Protein AF-A0A960HN56-F1 (afdb_monomer)

pLDDT: mean 88.76, std 14.25, range [32.72, 98.44]

Nearest PDB structures (foldseek):
  6nds-assembly1_A-2  TM=9.152E-01  e=1.283E-07  Acinetobacter baumannii
  3mp5-assembly1_B  TM=9.156E-01  e=7.882E-07  Homo sapiens
  1ydo-assembly1_A  TM=9.444E-01  e=1.324E-06  Bacillus subtilis subsp. subtilis str. 1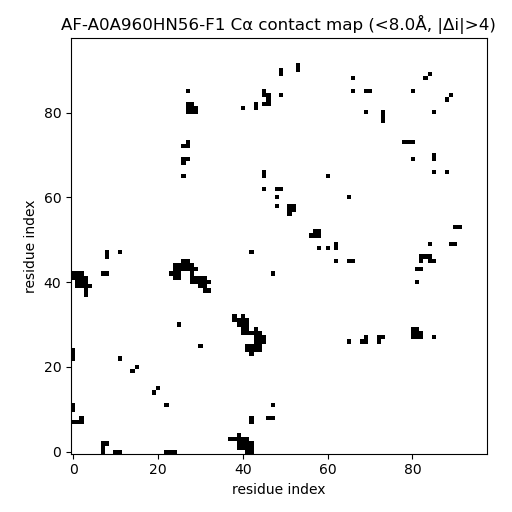68
  2cw6-assembly1_A  TM=9.452E-01  e=5.512E-06  Homo sapiens
  2ftp-assembly1_A  TM=9.380E-01  e=3.385E-05  Pseudomonas aeruginosa PAO1

Solvent-accessible surface area (backbone atoms only — not comparable to full-atom values): 5782 Å² total; per-residue (Å²): 80,59,29,50,80,78,47,25,65,62,50,49,51,55,36,42,79,72,71,50,87,81,83,66,60,24,64,28,15,46,68,48,50,97,87,42,89,74,45,38,18,27,24,23,39,52,53,54,50,43,52,31,53,78,68,73,46,87,78,90,70,60,65,67,65,48,40,54,50,28,52,53,48,24,62,75,72,70,46,89,55,78,25,62,34,63,77,68,49,62,97,67,83,79,85,82,85,130

Sequence (98 aa):
LHDTRGTALVNAFAGLQRGVARFDTAVGGLGGSPFAHGAGGNLATEGLVAMLDDLGVDTGIDVERLLDAAALIGELVGRDLPSAVAHHGPRLRSAAGG

Foldseek 3Di:
DFCLPPCQLVVVVVCVVVVDDDDDFDALQDADDPPDPSRGGGHHPLSNCLVCVVVVHDPVDDNVVSLVVSVVVCVVVVHHRNDPCSVPNHPDDPPPDD

Secondary structure (DSSP, 8-state):
-B-TTS-HHHHHHHHHTTT------BGGG----TTSTT---BPBHHHHHHHHHHTT---S--HHHHHHHHHHHHHHHTS--S-HHHHH--S-------

Radius of gyration: 13.69 Å; Cα contacts (8 Å, |Δi|>4): 121; chains: 1; bounding box: 50×20×36 Å

Mean predicted aligned error: 4.92 Å

Structure (mmCIF, N/CA/C/O backbone):
data_AF-A0A960HN56-F1
#
_entry.id   AF-A0A960HN56-F1
#
loop_
_atom_site.group_PDB
_atom_site.id
_atom_site.type_symbol
_atom_site.label_atom_id
_atom_site.label_alt_id
_atom_site.label_comp_id
_atom_site.label_asym_id
_atom_site.label_entity_id
_atom_site.label_seq_id
_atom_site.pdbx_PDB_ins_code
_atom_site.Cartn_x
_atom_site.Cartn_y
_atom_site.Cartn_z
_atom_site.occupancy
_atom_site.B_iso_or_equiv
_atom_site.auth_seq_id
_atom_site.auth_comp_id
_atom_site.auth_asym_id
_atom_site.auth_atom_id
_atom_site.pdbx_PDB_model_num
ATOM 1 N N . LEU A 1 1 ? 7.532 -0.084 6.051 1.00 93.62 1 LEU A N 1
ATOM 2 C CA . LEU A 1 1 ? 8.019 -1.431 6.478 1.00 93.62 1 LEU A CA 1
ATOM 3 C C . LEU A 1 1 ? 8.610 -2.145 5.263 1.00 93.62 1 LEU A C 1
ATOM 5 O O . LEU A 1 1 ? 8.134 -1.882 4.168 1.00 93.62 1 LEU A O 1
ATOM 9 N N . HIS A 1 2 ? 9.613 -3.014 5.423 1.00 93.38 2 HIS A N 1
ATOM 10 C CA . HIS A 1 2 ? 10.158 -3.830 4.321 1.00 93.38 2 HIS A CA 1
ATOM 11 C C . HIS A 1 2 ? 9.647 -5.264 4.412 1.00 93.38 2 HIS A C 1
ATOM 13 O O . HIS A 1 2 ? 9.545 -5.802 5.515 1.00 93.38 2 HIS A O 1
ATOM 19 N N . ASP A 1 3 ? 9.388 -5.885 3.263 1.00 92.88 3 ASP A N 1
ATOM 20 C CA . ASP A 1 3 ? 8.782 -7.215 3.173 1.00 92.88 3 ASP A CA 1
ATOM 21 C C . ASP A 1 3 ? 9.753 -8.316 2.735 1.00 92.88 3 ASP A C 1
ATOM 23 O O . ASP A 1 3 ? 9.378 -9.347 2.191 1.00 92.88 3 ASP A O 1
ATOM 27 N N . THR A 1 4 ? 11.039 -8.136 3.037 1.00 89.81 4 THR A N 1
ATOM 28 C CA . THR A 1 4 ? 12.107 -9.109 2.754 1.00 89.81 4 THR A CA 1
ATOM 29 C C . THR A 1 4 ? 11.818 -10.526 3.267 1.00 89.81 4 THR A C 1
ATOM 31 O O . THR A 1 4 ? 12.373 -11.486 2.744 1.00 89.81 4 THR A O 1
ATOM 34 N N . ARG A 1 5 ? 10.982 -10.670 4.303 1.00 90.19 5 ARG A N 1
ATOM 35 C CA . ARG A 1 5 ? 10.643 -11.959 4.931 1.00 90.19 5 ARG A CA 1
ATOM 36 C C . ARG A 1 5 ? 9.139 -12.263 4.942 1.00 90.19 5 ARG A C 1
ATOM 38 O O . ARG A 1 5 ? 8.730 -13.152 5.679 1.00 90.19 5 ARG A O 1
ATOM 45 N N . GLY A 1 6 ? 8.324 -11.528 4.182 1.00 91.50 6 GLY A N 1
ATOM 46 C CA . GLY A 1 6 ? 6.874 -11.757 4.124 1.00 91.50 6 GLY A CA 1
ATO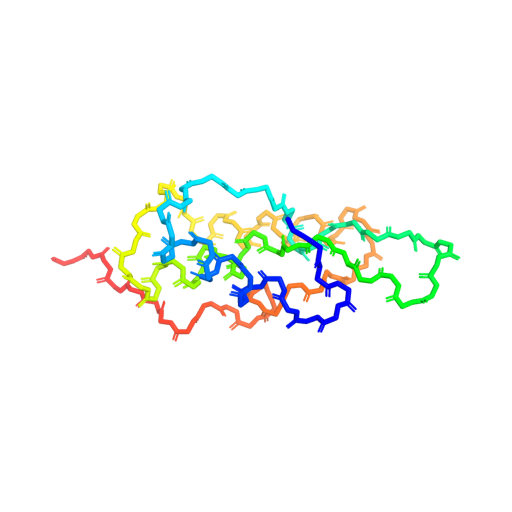M 47 C C . GLY A 1 6 ? 6.125 -11.419 5.421 1.00 91.50 6 GLY A C 1
ATOM 48 O O . GLY A 1 6 ? 5.081 -12.000 5.703 1.00 91.50 6 GLY A O 1
ATOM 49 N N . THR A 1 7 ? 6.674 -10.538 6.264 1.00 95.44 7 THR A N 1
ATOM 50 C CA . THR A 1 7 ? 6.090 -10.172 7.568 1.00 95.44 7 THR A CA 1
ATOM 51 C C . THR A 1 7 ? 5.606 -8.727 7.633 1.00 95.44 7 THR A C 1
ATOM 53 O O . THR A 1 7 ? 5.065 -8.311 8.659 1.00 95.44 7 THR A O 1
ATOM 56 N N . ALA A 1 8 ? 5.767 -7.936 6.569 1.00 96.50 8 ALA A N 1
ATOM 57 C CA . ALA A 1 8 ? 5.471 -6.510 6.618 1.00 96.50 8 ALA A CA 1
ATOM 58 C C . ALA A 1 8 ? 3.984 -6.218 6.860 1.00 96.50 8 ALA A C 1
ATOM 60 O O . ALA A 1 8 ? 3.681 -5.337 7.662 1.00 96.50 8 ALA A O 1
ATOM 61 N N . LEU A 1 9 ? 3.066 -6.973 6.243 1.00 97.00 9 LEU A N 1
ATOM 62 C CA . LEU A 1 9 ? 1.623 -6.816 6.478 1.00 97.00 9 LEU A CA 1
ATOM 63 C C . LEU A 1 9 ? 1.228 -7.160 7.915 1.00 97.00 9 LEU A C 1
ATOM 65 O O . LEU A 1 9 ? 0.501 -6.402 8.548 1.00 97.00 9 LEU A O 1
ATOM 69 N N . VAL A 1 10 ? 1.759 -8.256 8.463 1.00 97.81 10 VAL A N 1
ATOM 70 C CA . VAL A 1 10 ? 1.493 -8.654 9.855 1.00 97.81 10 VAL A CA 1
ATOM 71 C C . VAL A 1 10 ? 2.017 -7.596 10.828 1.00 97.81 10 VAL A C 1
ATOM 73 O O . VAL A 1 10 ? 1.333 -7.244 11.785 1.00 97.81 10 VAL A O 1
ATOM 76 N N . ASN A 1 11 ? 3.193 -7.028 10.558 1.00 98.06 11 ASN A N 1
ATOM 77 C CA . ASN A 1 11 ? 3.745 -5.938 11.360 1.00 98.06 11 ASN A CA 1
ATOM 78 C C . ASN A 1 11 ? 2.915 -4.649 11.239 1.00 98.06 11 ASN A C 1
ATOM 80 O O . ASN A 1 11 ? 2.710 -3.966 12.241 1.00 98.06 11 ASN A O 1
ATOM 84 N N . ALA A 1 12 ? 2.415 -4.321 10.041 1.00 98.31 12 ALA A N 1
ATOM 85 C CA . ALA A 1 12 ? 1.522 -3.181 9.835 1.00 98.31 12 ALA A CA 1
ATOM 86 C C . ALA A 1 12 ? 0.213 -3.362 10.615 1.00 98.31 12 ALA A C 1
ATOM 88 O O . ALA A 1 12 ? -0.191 -2.468 11.354 1.00 98.31 12 ALA A O 1
ATOM 89 N N . PHE A 1 13 ? -0.392 -4.549 10.530 1.00 98.31 13 PHE A N 1
ATOM 90 C CA . PHE A 1 13 ? -1.587 -4.912 11.287 1.00 98.31 13 PHE A CA 1
ATOM 91 C C . PHE A 1 13 ? -1.359 -4.839 12.803 1.00 98.31 13 PHE A C 1
ATOM 93 O O . PHE A 1 13 ? -2.156 -4.241 13.523 1.00 98.31 13 PHE A O 1
ATOM 100 N N . ALA A 1 14 ? -0.237 -5.366 13.299 1.00 98.44 14 ALA A N 1
ATOM 101 C CA . ALA A 1 14 ? 0.123 -5.253 14.710 1.00 98.44 14 ALA A CA 1
ATOM 102 C C . ALA A 1 14 ? 0.293 -3.786 15.144 1.00 98.44 14 ALA A C 1
ATOM 104 O O . ALA A 1 14 ? -0.139 -3.413 16.232 1.00 98.44 14 ALA A O 1
ATOM 105 N N . GLY A 1 15 ? 0.881 -2.939 14.293 1.00 98.31 15 GLY A N 1
ATOM 106 C CA . GLY A 1 15 ? 0.966 -1.495 14.520 1.00 98.31 15 GLY A CA 1
ATOM 107 C C . GLY A 1 15 ? -0.410 -0.828 14.573 1.00 98.31 15 GLY A C 1
ATOM 108 O O . GLY A 1 15 ? -0.676 -0.052 15.492 1.00 98.31 15 GLY A O 1
ATOM 109 N N . LEU A 1 16 ? -1.303 -1.177 13.644 1.00 98.06 16 LEU A N 1
ATOM 110 C CA . LEU A 1 16 ? -2.681 -0.682 13.597 1.00 98.06 16 LEU A CA 1
ATOM 111 C C . LEU A 1 16 ? -3.422 -0.985 14.907 1.00 98.06 16 LEU A C 1
ATOM 113 O O . LEU A 1 16 ? -4.021 -0.092 15.501 1.00 98.06 16 LEU A O 1
ATOM 117 N N . GLN A 1 17 ? -3.288 -2.207 15.433 1.00 98.06 17 GLN A N 1
ATOM 118 C CA . GLN A 1 17 ? -3.863 -2.602 16.728 1.00 98.06 17 GLN A CA 1
ATOM 119 C C . GLN A 1 17 ? -3.309 -1.814 17.928 1.00 98.06 17 GLN A C 1
ATOM 121 O O . GLN A 1 17 ? -3.910 -1.811 19.003 1.00 98.06 17 GLN A O 1
ATOM 126 N N . ARG A 1 18 ? -2.160 -1.149 17.771 1.00 98.25 18 ARG A N 1
ATOM 127 C CA . ARG A 1 18 ? -1.544 -0.272 18.779 1.00 98.25 18 ARG A CA 1
ATOM 128 C C . ARG A 1 18 ? -1.825 1.214 18.526 1.00 98.25 18 ARG A C 1
ATOM 130 O O . ARG A 1 18 ? -1.240 2.051 19.205 1.00 98.25 18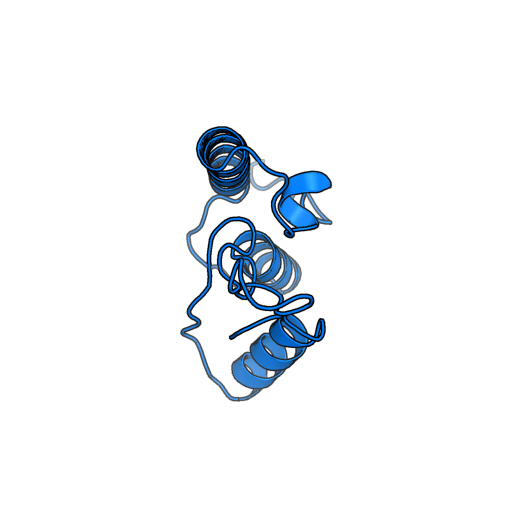 ARG A O 1
ATOM 137 N N . GLY A 1 19 ? -2.703 1.544 17.577 1.00 97.81 19 GLY A N 1
ATOM 138 C CA . GLY A 1 19 ? -3.084 2.919 17.249 1.00 97.81 19 GLY A CA 1
ATOM 139 C C . GLY A 1 19 ? -2.163 3.618 16.244 1.00 97.81 19 GLY A C 1
ATOM 140 O O . GLY A 1 19 ? -2.281 4.827 16.057 1.00 97.81 19 GLY A O 1
ATOM 141 N N . VAL A 1 20 ? -1.249 2.897 15.584 1.00 98.19 20 VAL A N 1
ATOM 142 C CA . VAL A 1 20 ? -0.479 3.464 14.467 1.00 98.19 20 VAL A CA 1
ATOM 143 C C . VAL A 1 20 ? -1.408 3.650 13.269 1.00 98.19 20 VAL A C 1
ATOM 145 O O . VAL A 1 20 ? -2.029 2.697 12.813 1.00 98.19 20 VAL A O 1
ATOM 148 N N . ALA A 1 21 ? -1.464 4.870 12.736 1.00 96.88 21 ALA A N 1
ATOM 149 C CA . ALA A 1 21 ? -2.329 5.229 11.607 1.00 96.88 21 ALA A CA 1
ATOM 150 C C . ALA A 1 21 ? -1.560 5.742 10.374 1.00 96.88 21 ALA A C 1
ATOM 152 O O . ALA A 1 21 ? -2.165 6.169 9.397 1.00 96.88 21 ALA A O 1
ATOM 153 N N . ARG A 1 22 ? -0.220 5.726 10.407 1.00 97.81 22 ARG A N 1
ATOM 154 C CA . ARG A 1 22 ? 0.634 6.175 9.300 1.00 97.81 22 ARG A CA 1
ATOM 155 C C . ARG A 1 22 ? 1.654 5.099 8.957 1.00 97.81 22 ARG A C 1
ATOM 157 O O . ARG A 1 22 ? 2.438 4.697 9.814 1.00 97.81 22 ARG A O 1
ATOM 164 N N . PHE A 1 23 ? 1.661 4.680 7.696 1.00 98.00 23 PHE A N 1
ATOM 165 C CA . PHE A 1 23 ? 2.552 3.646 7.184 1.00 98.00 23 PHE A CA 1
ATOM 166 C C . PHE A 1 23 ? 3.164 4.087 5.860 1.00 98.00 23 PHE A C 1
ATOM 168 O O . PHE A 1 23 ? 2.444 4.446 4.932 1.00 98.00 23 PHE A O 1
ATOM 175 N N . ASP A 1 24 ? 4.486 3.990 5.758 1.00 97.50 24 ASP A N 1
ATOM 176 C CA . ASP A 1 24 ? 5.180 4.172 4.487 1.00 97.50 24 ASP A CA 1
ATOM 177 C C . ASP A 1 24 ? 5.235 2.838 3.725 1.00 97.50 24 ASP A C 1
ATOM 179 O O . ASP A 1 24 ? 5.590 1.784 4.283 1.00 97.50 24 ASP A O 1
ATOM 183 N N . THR A 1 25 ? 4.872 2.908 2.445 1.00 97.31 25 THR A N 1
ATOM 184 C CA . THR A 1 25 ? 4.754 1.792 1.493 1.00 97.31 25 THR A CA 1
ATOM 185 C C . THR A 1 25 ? 5.336 2.191 0.135 1.00 97.31 25 THR A C 1
ATOM 187 O O . THR A 1 25 ? 5.722 3.344 -0.060 1.00 97.31 25 THR A O 1
ATOM 190 N N . ALA A 1 26 ? 5.411 1.247 -0.804 1.00 96.69 26 ALA A N 1
ATOM 191 C CA . ALA A 1 26 ? 5.722 1.547 -2.198 1.00 96.69 26 ALA A CA 1
ATOM 192 C C . ALA A 1 26 ? 4.782 0.791 -3.141 1.00 96.69 26 ALA A C 1
ATOM 194 O O . ALA A 1 26 ? 4.491 -0.387 -2.915 1.00 96.69 26 ALA A O 1
ATOM 195 N N . VAL A 1 27 ? 4.360 1.453 -4.221 1.00 96.81 27 VAL A N 1
ATOM 196 C CA . VAL A 1 27 ? 3.516 0.852 -5.263 1.00 96.81 27 VAL A CA 1
ATOM 197 C C . VAL A 1 27 ? 4.212 -0.382 -5.838 1.00 96.81 27 VAL A C 1
ATOM 199 O O . VAL A 1 27 ? 5.431 -0.392 -6.037 1.00 96.81 27 VAL A O 1
ATOM 202 N N . GLY A 1 28 ? 3.452 -1.459 -6.000 1.00 95.06 28 GLY A N 1
ATOM 203 C CA . GLY A 1 28 ? 3.920 -2.771 -6.424 1.00 95.06 28 GLY A CA 1
ATOM 204 C C . GLY A 1 28 ? 4.903 -3.455 -5.472 1.00 95.06 28 GLY A C 1
ATOM 205 O O . GLY A 1 28 ? 5.431 -4.506 -5.815 1.00 95.06 28 GLY A O 1
ATOM 206 N N . GLY A 1 29 ? 5.186 -2.893 -4.294 1.00 95.12 29 GLY A N 1
ATOM 207 C CA . GLY A 1 29 ? 6.259 -3.363 -3.412 1.00 95.12 29 GLY A CA 1
ATOM 208 C C . GLY A 1 29 ? 7.655 -3.015 -3.936 1.00 95.12 29 GLY A C 1
ATOM 209 O O . GLY A 1 29 ? 8.625 -3.730 -3.670 1.00 95.12 29 GLY A O 1
ATOM 210 N N . LEU A 1 30 ? 7.767 -1.921 -4.701 1.00 92.12 30 LEU A N 1
ATOM 211 C CA . LEU A 1 30 ? 9.041 -1.406 -5.197 1.00 92.12 30 LEU A CA 1
ATOM 212 C C . LEU A 1 30 ? 10.076 -1.205 -4.082 1.00 92.12 30 LEU A C 1
ATOM 214 O O . LEU A 1 30 ? 9.762 -0.945 -2.920 1.00 92.12 30 LEU A O 1
ATOM 218 N N . GLY A 1 31 ? 11.344 -1.275 -4.471 1.00 86.50 31 GLY A N 1
ATOM 219 C CA . GLY A 1 31 ? 12.487 -1.266 -3.565 1.00 86.50 31 GLY A CA 1
ATOM 220 C C . GLY A 1 31 ? 13.210 -2.609 -3.570 1.00 86.50 31 GLY A C 1
ATOM 221 O O . GLY A 1 31 ? 12.960 -3.462 -4.423 1.00 86.50 31 GLY A O 1
ATOM 222 N N . GLY A 1 32 ? 14.123 -2.775 -2.617 1.00 78.50 32 GLY A N 1
ATOM 223 C CA . GLY A 1 32 ? 15.104 -3.858 -2.640 1.00 78.50 32 GLY A CA 1
ATOM 224 C C . GLY A 1 32 ? 16.352 -3.450 -3.420 1.00 78.50 32 GLY A C 1
ATOM 225 O O . GLY A 1 32 ? 16.309 -2.606 -4.316 1.00 78.50 32 GLY A O 1
ATOM 226 N N . SER A 1 33 ? 17.497 -4.002 -3.029 1.00 69.06 33 SER A N 1
ATOM 227 C CA . SER A 1 33 ? 18.758 -3.707 -3.705 1.00 69.06 33 SER A CA 1
ATOM 228 C C . SER A 1 33 ? 18.928 -4.655 -4.892 1.00 69.06 33 SER A C 1
ATOM 230 O O . SER A 1 33 ? 18.907 -5.869 -4.676 1.00 69.06 33 SER A O 1
ATOM 232 N N . PRO A 1 34 ? 19.186 -4.153 -6.115 1.00 63.38 34 PRO A N 1
ATOM 233 C CA . PRO A 1 34 ? 19.533 -5.015 -7.247 1.00 63.38 34 PRO A CA 1
ATOM 234 C C . PRO A 1 34 ? 20.834 -5.799 -7.002 1.00 63.38 34 PRO A C 1
ATOM 236 O O . PRO A 1 34 ?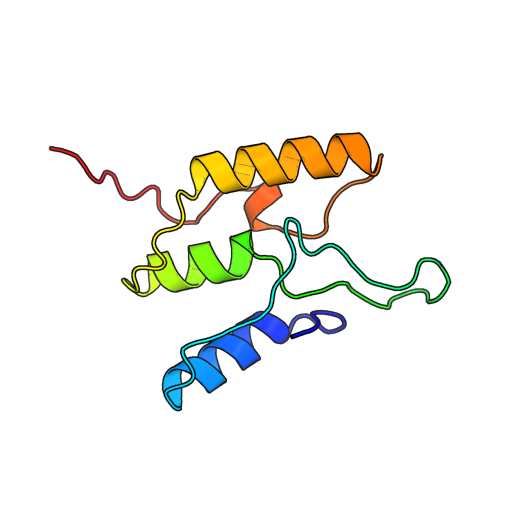 21.093 -6.799 -7.663 1.00 63.38 34 PRO A O 1
ATOM 239 N N . PHE A 1 35 ? 21.637 -5.378 -6.019 1.00 67.50 35 PHE A N 1
ATOM 240 C CA . PHE A 1 35 ? 22.907 -6.001 -5.656 1.00 67.50 35 PHE A CA 1
ATOM 241 C C . PHE A 1 35 ?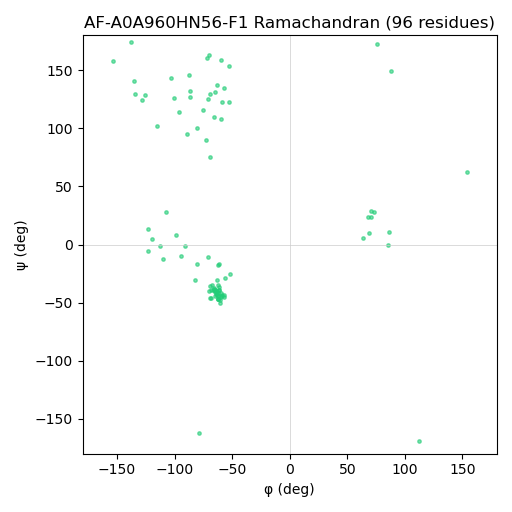 22.791 -7.031 -4.522 1.00 67.50 35 PHE A C 1
ATOM 243 O O . PHE A 1 35 ? 23.759 -7.737 -4.252 1.00 67.50 35 PHE A O 1
ATOM 250 N N . ALA A 1 36 ? 21.641 -7.138 -3.844 1.00 67.06 36 ALA A N 1
ATOM 251 C CA . ALA A 1 36 ? 21.451 -8.070 -2.733 1.00 67.06 36 ALA A CA 1
ATOM 252 C C . ALA A 1 36 ? 20.399 -9.125 -3.090 1.00 67.06 36 ALA A C 1
ATOM 254 O O . ALA A 1 36 ? 19.194 -8.876 -3.032 1.00 67.06 36 ALA A O 1
ATOM 255 N N . HIS A 1 37 ? 20.860 -10.326 -3.446 1.00 61.50 37 HIS A N 1
ATOM 256 C CA . HIS A 1 37 ? 19.976 -11.457 -3.728 1.00 61.50 37 HIS A CA 1
ATOM 257 C C . HIS A 1 37 ? 19.112 -11.778 -2.500 1.00 61.50 37 HIS A C 1
ATOM 259 O O . HIS A 1 37 ? 19.626 -12.017 -1.409 1.00 61.50 37 HIS A O 1
ATOM 265 N N . GLY A 1 38 ? 17.791 -11.755 -2.681 1.00 65.38 38 GLY A N 1
ATOM 266 C CA . GLY A 1 38 ? 16.821 -12.021 -1.617 1.00 65.38 38 GLY A CA 1
ATOM 267 C C . GLY A 1 38 ? 16.449 -10.814 -0.751 1.00 65.38 38 GLY A C 1
ATOM 268 O O . GLY A 1 38 ? 15.610 -10.962 0.133 1.00 65.38 38 GLY A O 1
ATOM 269 N N . ALA A 1 39 ? 17.003 -9.617 -0.991 1.00 68.56 39 ALA A N 1
ATOM 270 C CA . ALA A 1 39 ? 16.510 -8.401 -0.346 1.00 68.56 39 ALA A CA 1
ATOM 271 C C . ALA A 1 39 ? 15.152 -8.004 -0.951 1.00 68.56 39 ALA A C 1
ATOM 273 O O . ALA A 1 39 ? 15.095 -7.271 -1.936 1.00 68.56 39 ALA A O 1
ATOM 274 N N . GLY A 1 40 ? 14.056 -8.508 -0.377 1.00 75.50 40 GLY A N 1
ATOM 275 C CA . GLY A 1 40 ? 12.706 -8.104 -0.779 1.00 75.50 40 GLY A CA 1
ATOM 276 C C . GLY A 1 40 ? 12.467 -6.603 -0.594 1.00 75.50 40 GLY A C 1
ATOM 277 O O . GLY A 1 40 ? 13.184 -5.935 0.158 1.00 75.50 40 GLY A O 1
ATOM 278 N N . GLY A 1 41 ? 11.475 -6.088 -1.316 1.00 89.94 41 GLY A N 1
ATOM 279 C CA . GLY A 1 41 ? 11.174 -4.663 -1.402 1.00 89.94 41 GLY A CA 1
ATOM 280 C C . GLY A 1 41 ? 10.420 -4.104 -0.199 1.00 89.94 41 GLY A C 1
ATOM 281 O O . GLY A 1 41 ? 10.388 -4.686 0.891 1.00 89.94 41 GLY A O 1
ATOM 282 N N . ASN A 1 42 ? 9.822 -2.933 -0.399 1.00 95.31 42 ASN A N 1
ATOM 283 C CA . ASN A 1 42 ? 8.933 -2.342 0.592 1.00 95.31 42 ASN A CA 1
ATOM 284 C C . ASN A 1 42 ? 7.627 -3.134 0.698 1.00 95.31 42 ASN A C 1
ATOM 286 O O . ASN A 1 42 ? 7.253 -3.882 -0.203 1.00 95.31 42 ASN A O 1
ATOM 290 N N . LEU A 1 43 ? 6.901 -2.905 1.791 1.00 96.62 43 LEU A N 1
ATOM 291 C CA . LEU A 1 43 ? 5.491 -3.256 1.869 1.00 96.62 43 LEU A CA 1
ATOM 292 C C . LEU A 1 43 ? 4.748 -2.646 0.673 1.00 96.62 43 LEU A C 1
ATOM 294 O O . LEU A 1 43 ? 4.786 -1.427 0.480 1.00 96.62 43 LEU A O 1
ATOM 298 N N . ALA A 1 44 ? 4.089 -3.500 -0.105 1.00 97.06 44 ALA A N 1
ATOM 299 C CA . ALA A 1 44 ? 3.303 -3.093 -1.256 1.00 97.06 44 ALA A CA 1
ATOM 300 C C . ALA A 1 44 ? 2.100 -2.243 -0.826 1.00 97.06 44 ALA A C 1
ATOM 302 O O . ALA A 1 44 ? 1.359 -2.631 0.084 1.00 97.06 44 ALA A O 1
ATOM 303 N N . THR A 1 45 ? 1.898 -1.096 -1.481 1.00 97.88 45 THR A N 1
ATOM 304 C CA . THR A 1 45 ? 0.755 -0.214 -1.200 1.00 97.88 45 THR A CA 1
ATOM 305 C C . THR A 1 45 ? -0.567 -0.947 -1.426 1.00 97.88 45 THR A C 1
ATOM 307 O O . THR A 1 45 ? -1.450 -0.862 -0.578 1.00 97.88 45 THR A O 1
ATOM 310 N N . GLU A 1 46 ? -0.681 -1.742 -2.495 1.00 97.25 46 GLU A N 1
ATOM 311 C CA . GLU A 1 46 ? -1.903 -2.491 -2.829 1.00 97.25 46 GLU A CA 1
ATOM 312 C C . GLU A 1 46 ? -2.244 -3.507 -1.740 1.00 97.25 46 GLU A C 1
ATOM 314 O O . GLU A 1 46 ? -3.398 -3.641 -1.349 1.00 97.25 46 GLU A O 1
ATOM 319 N N . GLY A 1 47 ? -1.225 -4.196 -1.213 1.00 96.12 47 GLY A N 1
ATOM 320 C CA . GLY A 1 47 ? -1.398 -5.167 -0.137 1.00 96.12 47 GLY A CA 1
ATOM 321 C C . GLY A 1 47 ? -1.920 -4.524 1.145 1.00 96.12 47 GLY A C 1
ATOM 322 O O . GLY A 1 47 ? -2.815 -5.072 1.787 1.00 96.12 47 GLY A O 1
ATOM 323 N N . LEU A 1 48 ? -1.379 -3.358 1.518 1.00 97.50 48 LEU A N 1
ATOM 324 C CA . LEU A 1 48 ? -1.838 -2.643 2.7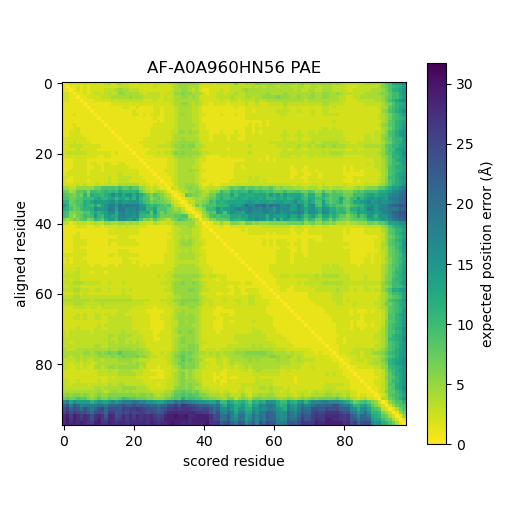07 1.00 97.50 48 LEU A CA 1
ATOM 325 C C . LEU A 1 48 ? -3.256 -2.096 2.514 1.00 97.50 48 LEU A C 1
ATOM 327 O O . LEU A 1 48 ? -4.086 -2.278 3.398 1.00 97.50 48 LEU A O 1
ATOM 331 N N . VAL A 1 49 ? -3.539 -1.465 1.372 1.00 97.00 49 VAL A N 1
ATOM 332 C CA . VAL A 1 49 ? -4.866 -0.907 1.072 1.00 97.00 49 VAL A CA 1
ATOM 333 C C . VAL A 1 49 ? -5.922 -2.007 1.036 1.00 97.00 49 VAL A C 1
ATOM 335 O O . VAL A 1 49 ? -6.932 -1.872 1.712 1.00 97.00 49 VAL A O 1
ATOM 338 N N . ALA A 1 50 ? -5.667 -3.127 0.353 1.00 95.06 50 ALA A N 1
ATOM 339 C CA . ALA A 1 50 ? -6.605 -4.249 0.314 1.00 95.06 50 ALA A CA 1
ATOM 340 C C . ALA A 1 50 ? -6.864 -4.849 1.706 1.00 95.06 50 ALA A C 1
ATOM 342 O O . ALA A 1 50 ? -7.997 -5.182 2.032 1.00 95.06 50 ALA A O 1
ATOM 343 N N . MET A 1 51 ? -5.834 -4.960 2.557 1.00 95.50 51 MET A N 1
ATOM 344 C CA . MET A 1 51 ? -6.025 -5.407 3.941 1.00 95.50 51 MET A CA 1
ATOM 345 C C . MET A 1 51 ? -6.869 -4.413 4.749 1.00 95.50 51 MET A C 1
ATOM 347 O O . MET A 1 51 ? -7.685 -4.835 5.560 1.00 95.50 51 MET A O 1
ATOM 351 N N . LEU A 1 52 ? -6.653 -3.108 4.576 1.00 96.06 52 LEU A N 1
ATOM 352 C CA . LEU A 1 52 ? -7.415 -2.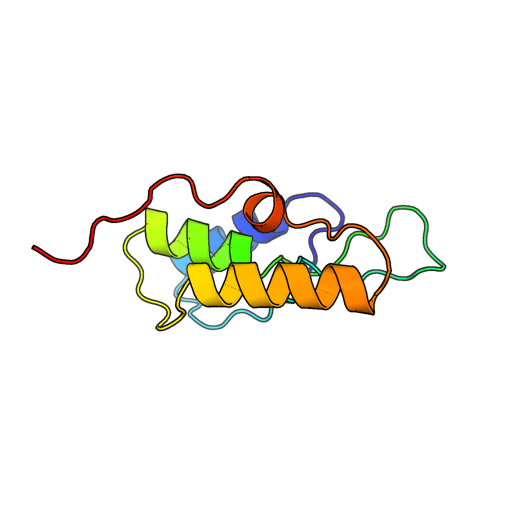082 5.287 1.00 96.06 52 LEU A CA 1
ATOM 353 C C . LEU A 1 52 ? -8.874 -2.039 4.819 1.00 96.06 52 LEU A C 1
ATOM 355 O O . LEU A 1 52 ? -9.757 -1.952 5.667 1.00 96.06 52 LEU A O 1
ATOM 359 N N . ASP A 1 53 ? -9.125 -2.208 3.521 1.00 93.56 53 ASP A N 1
ATOM 360 C CA . ASP A 1 53 ? -10.472 -2.339 2.954 1.00 93.56 53 ASP A CA 1
ATOM 361 C C . ASP A 1 53 ? -11.198 -3.585 3.497 1.00 93.56 53 ASP A C 1
ATOM 363 O O . ASP A 1 53 ? -12.303 -3.473 4.026 1.00 93.56 53 ASP A O 1
ATOM 367 N N . ASP A 1 54 ? -10.527 -4.749 3.523 1.00 92.31 54 ASP A N 1
ATOM 368 C CA . ASP A 1 54 ? -11.036 -5.986 4.151 1.00 92.31 54 ASP A CA 1
ATOM 369 C C . ASP A 1 54 ? -11.398 -5.777 5.645 1.00 92.31 54 ASP A C 1
ATOM 371 O O . ASP A 1 54 ? -12.266 -6.464 6.189 1.00 92.31 54 ASP A O 1
ATOM 375 N N . LEU A 1 55 ? -10.727 -4.842 6.330 1.00 94.06 55 LEU A N 1
ATOM 376 C CA . LEU A 1 55 ? -10.968 -4.484 7.735 1.00 94.06 55 LEU A CA 1
ATOM 377 C C . LEU A 1 55 ? -11.989 -3.343 7.911 1.00 94.06 55 LEU A C 1
ATOM 379 O O . LEU A 1 55 ? -12.281 -2.973 9.051 1.00 94.06 55 LEU A O 1
ATOM 383 N N . GLY A 1 56 ? -12.522 -2.778 6.824 1.00 93.50 56 GLY A N 1
ATOM 384 C CA . GLY A 1 56 ? -13.441 -1.637 6.848 1.00 93.50 56 GLY A CA 1
ATOM 385 C C . GLY A 1 56 ? -12.787 -0.312 7.256 1.00 93.50 56 GLY A C 1
ATOM 386 O O . GLY A 1 56 ? -13.464 0.573 7.779 1.00 93.50 56 GLY A O 1
ATOM 387 N N . VAL A 1 57 ? -11.471 -0.178 7.071 1.00 95.44 57 VAL A N 1
ATOM 388 C CA . VAL A 1 57 ? -10.707 1.038 7.371 1.00 95.44 57 VAL A CA 1
ATOM 389 C C . VAL A 1 57 ? -10.540 1.860 6.097 1.00 95.44 57 VAL A C 1
ATOM 391 O O . VAL A 1 57 ? -9.822 1.463 5.181 1.00 95.44 57 VAL A O 1
ATOM 394 N N . ASP A 1 58 ? -11.158 3.041 6.070 1.00 95.06 58 ASP A N 1
ATOM 395 C CA . ASP A 1 58 ? -11.024 3.970 4.951 1.00 95.06 58 ASP A CA 1
ATOM 396 C C . ASP A 1 58 ? -9.607 4.562 4.878 1.00 95.06 58 ASP A C 1
ATOM 398 O O . ASP A 1 58 ? -9.059 5.073 5.859 1.00 95.06 58 ASP A O 1
ATOM 402 N N . THR A 1 59 ? -9.020 4.494 3.686 1.00 96.31 59 THR A N 1
ATOM 403 C CA . THR A 1 59 ? -7.701 5.055 3.366 1.00 96.31 59 THR A CA 1
ATOM 404 C C . THR A 1 59 ? -7.785 6.268 2.441 1.00 96.31 59 THR A C 1
ATOM 406 O O . THR A 1 59 ? -6.782 6.959 2.255 1.00 96.31 59 THR A O 1
ATOM 409 N N . GLY A 1 60 ? -8.951 6.522 1.835 1.00 96.25 60 GLY A N 1
ATOM 410 C CA . GLY A 1 60 ? -9.135 7.498 0.762 1.00 96.25 60 GLY A CA 1
ATOM 411 C C . GLY A 1 60 ? -8.461 7.122 -0.564 1.00 96.25 60 GLY A C 1
ATOM 412 O O . GLY A 1 60 ? -8.369 7.966 -1.456 1.00 96.25 60 GLY A O 1
ATOM 413 N N . ILE A 1 61 ? -7.954 5.891 -0.703 1.00 96.25 61 ILE A N 1
ATOM 414 C CA . ILE A 1 61 ? -7.269 5.412 -1.907 1.00 96.25 61 ILE A CA 1
ATOM 415 C C . ILE A 1 61 ? -8.229 4.563 -2.742 1.00 96.25 61 ILE A C 1
ATOM 417 O O . ILE A 1 61 ? -8.789 3.583 -2.261 1.00 96.25 61 ILE A O 1
ATOM 421 N N . ASP A 1 62 ? -8.370 4.922 -4.016 1.00 91.75 62 ASP A N 1
ATOM 422 C CA . ASP A 1 62 ? -9.077 4.122 -5.017 1.00 91.75 62 ASP A CA 1
ATOM 423 C C . ASP A 1 62 ? -8.202 2.932 -5.433 1.00 91.75 62 ASP A C 1
ATOM 425 O O . ASP A 1 62 ? -7.112 3.115 -5.989 1.00 91.75 62 ASP A O 1
ATOM 429 N N . VAL A 1 63 ? -8.669 1.715 -5.138 1.00 89.56 63 VAL A N 1
ATOM 430 C CA . VAL A 1 63 ? -7.892 0.497 -5.381 1.00 89.56 63 VAL A CA 1
ATOM 431 C C . VAL A 1 63 ? -7.708 0.221 -6.873 1.00 89.56 63 VAL A C 1
ATOM 433 O O . VAL A 1 63 ? -6.637 -0.224 -7.261 1.00 89.56 63 VAL A O 1
ATOM 436 N N . GLU A 1 64 ? -8.686 0.537 -7.723 1.00 89.00 64 GLU A N 1
ATOM 437 C CA . GLU A 1 64 ? -8.599 0.280 -9.166 1.00 89.00 64 GLU A CA 1
ATOM 438 C C . GLU A 1 64 ? -7.553 1.202 -9.795 1.00 89.00 64 GLU A C 1
ATOM 440 O O . GLU A 1 64 ? -6.640 0.751 -10.486 1.00 89.00 64 GLU A O 1
ATOM 445 N N . ARG A 1 65 ? -7.586 2.492 -9.440 1.00 95.44 65 ARG A N 1
ATOM 446 C CA . ARG A 1 65 ? -6.558 3.448 -9.886 1.00 95.44 65 ARG A CA 1
ATOM 447 C C . ARG A 1 65 ? -5.170 3.104 -9.353 1.00 95.44 65 ARG A C 1
ATOM 449 O O . ARG A 1 65 ? -4.166 3.429 -9.990 1.00 95.44 65 ARG A O 1
ATOM 456 N N . LEU A 1 66 ? -5.095 2.485 -8.176 1.00 96.06 66 LEU A N 1
ATOM 457 C CA . LEU A 1 66 ? -3.837 2.004 -7.620 1.00 96.06 66 LEU A CA 1
ATOM 458 C C . LEU A 1 66 ? -3.298 0.797 -8.408 1.00 96.06 66 LEU A C 1
ATOM 460 O O . LEU A 1 66 ? -2.097 0.746 -8.669 1.00 96.06 66 LEU A O 1
ATOM 464 N N . LEU A 1 67 ? -4.163 -0.133 -8.825 1.00 94.50 67 LEU A N 1
ATOM 465 C CA . LEU A 1 67 ? -3.785 -1.259 -9.685 1.00 94.50 67 LEU A CA 1
ATOM 466 C C . LEU A 1 67 ? -3.288 -0.777 -11.056 1.00 94.50 67 LEU A C 1
ATOM 468 O O . LEU A 1 67 ? -2.242 -1.241 -11.512 1.00 94.50 67 LEU A O 1
ATOM 472 N N . ASP A 1 68 ? -3.953 0.213 -11.661 1.00 95.81 68 ASP A N 1
ATOM 473 C CA . ASP A 1 68 ? -3.498 0.847 -12.909 1.00 95.81 68 ASP A CA 1
ATOM 474 C C . ASP A 1 68 ? -2.100 1.466 -12.753 1.00 95.81 68 ASP A C 1
ATOM 476 O O . ASP A 1 68 ? -1.222 1.305 -13.606 1.00 95.81 68 ASP A O 1
ATOM 480 N N . ALA A 1 69 ? -1.858 2.154 -11.632 1.00 96.62 69 ALA A N 1
ATOM 481 C CA . ALA A 1 69 ? -0.551 2.726 -11.330 1.00 96.62 69 ALA A CA 1
ATOM 482 C C . ALA A 1 69 ? 0.523 1.642 -11.139 1.00 96.62 69 ALA A C 1
ATOM 484 O O . ALA A 1 69 ? 1.655 1.814 -11.597 1.00 96.62 69 ALA A O 1
ATOM 485 N N . ALA A 1 70 ? 0.184 0.522 -10.496 1.00 96.00 70 ALA A N 1
ATOM 486 C CA . ALA A 1 70 ? 1.093 -0.607 -10.334 1.00 96.00 70 ALA A CA 1
ATOM 487 C C . ALA A 1 70 ? 1.457 -1.244 -11.683 1.00 96.00 70 ALA A C 1
ATOM 489 O O . ALA A 1 70 ? 2.635 -1.512 -11.924 1.00 96.00 70 ALA A O 1
ATOM 490 N N . ALA A 1 71 ? 0.485 -1.414 -12.583 1.00 94.88 71 ALA A N 1
ATOM 491 C CA . ALA A 1 71 ? 0.726 -1.916 -13.934 1.00 94.88 71 ALA A CA 1
ATOM 492 C C . ALA A 1 71 ? 1.683 -0.997 -14.714 1.00 94.88 71 ALA A C 1
ATOM 494 O O . ALA A 1 71 ? 2.722 -1.456 -15.193 1.00 94.88 71 ALA A O 1
ATOM 495 N N . LEU A 1 72 ? 1.407 0.314 -14.735 1.00 96.31 72 LEU A N 1
ATOM 496 C CA . LEU A 1 72 ? 2.271 1.309 -15.383 1.00 96.31 72 LEU A CA 1
ATOM 497 C C . LEU A 1 72 ? 3.702 1.279 -14.828 1.00 96.31 72 LEU A C 1
ATOM 499 O O . LEU A 1 72 ? 4.677 1.347 -15.573 1.00 96.31 72 LEU A O 1
ATOM 503 N N . ILE A 1 73 ? 3.852 1.178 -13.508 1.00 94.50 73 ILE A N 1
ATOM 504 C CA . ILE A 1 73 ? 5.174 1.110 -12.883 1.00 94.50 73 ILE A CA 1
ATOM 505 C C . ILE A 1 73 ? 5.918 -0.168 -13.284 1.00 94.50 73 ILE A C 1
ATOM 507 O O . ILE A 1 73 ? 7.127 -0.110 -13.511 1.00 94.50 73 ILE A O 1
ATOM 511 N N . GLY A 1 74 ? 5.224 -1.303 -13.387 1.00 93.25 74 GLY A N 1
ATOM 512 C CA . GLY A 1 74 ? 5.815 -2.564 -13.837 1.00 93.25 74 GLY A CA 1
ATOM 513 C C . GLY A 1 74 ? 6.399 -2.442 -15.243 1.00 93.25 74 GLY A C 1
ATOM 514 O O . GLY A 1 74 ? 7.550 -2.823 -15.470 1.00 93.25 74 GLY A O 1
ATOM 515 N N . GLU A 1 75 ? 5.653 -1.809 -16.152 1.00 95.12 75 GLU A N 1
ATOM 516 C CA . GLU A 1 75 ? 6.116 -1.504 -17.510 1.00 95.12 75 GLU A CA 1
ATOM 517 C C . GLU A 1 75 ? 7.350 -0.592 -17.504 1.00 95.12 75 GLU A C 1
ATOM 519 O O . GLU A 1 75 ? 8.347 -0.890 -18.162 1.00 95.12 75 GLU A O 1
ATOM 524 N N . LEU A 1 76 ? 7.323 0.491 -16.720 1.00 95.00 76 LEU A N 1
ATOM 525 C CA . LEU A 1 76 ? 8.417 1.466 -16.657 1.00 95.00 76 LEU A CA 1
ATOM 526 C C . LEU A 1 76 ? 9.708 0.892 -16.066 1.00 95.00 76 LEU A C 1
ATOM 528 O O . LEU A 1 76 ? 10.802 1.251 -16.503 1.00 95.00 76 LEU A O 1
ATOM 532 N N . VAL A 1 77 ? 9.603 0.022 -15.059 1.00 91.31 77 VAL A N 1
ATOM 533 C CA . VAL A 1 77 ? 10.772 -0.632 -14.447 1.00 91.31 77 VAL A CA 1
ATOM 534 C C . VAL A 1 77 ? 11.240 -1.824 -15.296 1.00 91.31 77 VAL A C 1
ATOM 536 O O . VAL A 1 77 ? 12.377 -2.272 -15.145 1.00 91.31 77 VAL A O 1
ATOM 539 N N . GLY A 1 78 ? 10.400 -2.326 -16.206 1.00 92.06 78 GLY A N 1
ATOM 540 C CA . GLY A 1 78 ? 10.725 -3.433 -17.104 1.00 92.06 78 GLY A CA 1
ATOM 541 C C . GLY A 1 78 ? 10.839 -4.780 -16.390 1.00 92.06 78 GLY A C 1
ATOM 542 O O . GLY A 1 78 ? 11.621 -5.634 -16.809 1.00 92.06 78 GLY A O 1
ATOM 543 N N . ARG A 1 79 ? 10.115 -4.962 -15.278 1.00 86.62 79 ARG A N 1
ATOM 544 C CA . ARG A 1 79 ? 10.081 -6.218 -14.515 1.00 86.62 79 ARG A CA 1
ATOM 545 C C . ARG A 1 79 ? 8.778 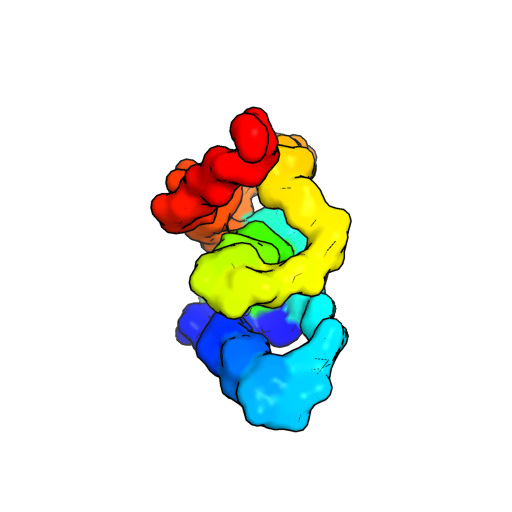-6.371 -13.747 1.00 86.62 79 ARG A C 1
ATOM 547 O O . ARG A 1 79 ? 8.168 -5.379 -13.350 1.00 86.62 79 ARG A O 1
ATOM 554 N N . ASP A 1 80 ? 8.453 -7.615 -13.414 1.00 85.94 80 ASP A N 1
ATOM 555 C CA . ASP A 1 80 ? 7.328 -7.910 -12.536 1.00 85.94 80 ASP A CA 1
ATOM 556 C C . ASP A 1 80 ? 7.540 -7.318 -11.138 1.00 85.94 80 ASP A C 1
ATOM 558 O O . ASP A 1 80 ? 8.629 -7.367 -10.541 1.00 85.94 80 ASP A O 1
ATOM 562 N N . LEU A 1 81 ? 6.464 -6.743 -10.612 1.00 90.19 81 LEU A N 1
ATOM 563 C CA . LEU A 1 81 ? 6.420 -6.191 -9.267 1.00 90.19 81 LEU A CA 1
ATOM 564 C C . LEU A 1 81 ? 6.034 -7.289 -8.261 1.00 90.19 81 LEU A C 1
ATOM 566 O O . LEU A 1 81 ? 5.247 -8.165 -8.595 1.00 90.19 81 LEU A O 1
ATOM 570 N N . PRO A 1 82 ? 6.557 -7.286 -7.024 1.00 90.81 82 PRO A N 1
ATOM 571 C CA . PRO A 1 82 ? 6.263 -8.337 -6.042 1.00 90.81 82 PRO A CA 1
ATOM 572 C C . PRO A 1 82 ? 4.830 -8.332 -5.472 1.00 90.81 82 PRO A C 1
ATOM 574 O O . PRO A 1 82 ? 4.455 -9.27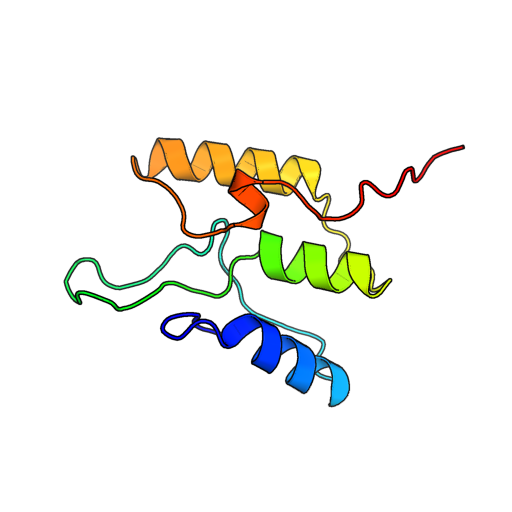5 -4.777 1.00 90.81 82 PRO A O 1
ATOM 577 N N . SER A 1 83 ? 4.029 -7.292 -5.712 1.00 94.38 83 SER A N 1
ATOM 578 C CA . SER A 1 83 ? 2.682 -7.170 -5.140 1.00 94.38 83 SER A CA 1
ATOM 579 C C . SER A 1 83 ? 1.712 -8.235 -5.666 1.00 94.38 83 SER A C 1
ATOM 581 O O . SER A 1 83 ? 1.261 -8.175 -6.805 1.00 94.38 83 SER A O 1
ATOM 583 N N . ALA A 1 84 ? 1.322 -9.183 -4.808 1.00 92.81 84 ALA A N 1
ATOM 584 C CA . ALA A 1 84 ? 0.329 -10.206 -5.150 1.00 92.81 84 ALA A CA 1
ATOM 585 C C . ALA A 1 84 ? -1.051 -9.608 -5.477 1.00 92.81 84 ALA A C 1
ATOM 587 O O . ALA A 1 84 ? -1.747 -10.111 -6.353 1.00 92.81 84 ALA A O 1
ATOM 588 N N . VAL A 1 85 ? -1.436 -8.519 -4.803 1.00 94.56 85 VAL A N 1
ATOM 589 C CA . VAL A 1 85 ? -2.706 -7.825 -5.070 1.00 94.56 85 VAL A CA 1
ATOM 590 C C . VAL A 1 85 ? -2.669 -7.130 -6.430 1.00 94.56 85 VAL A C 1
ATOM 592 O O . VAL A 1 85 ? -3.668 -7.162 -7.136 1.00 94.56 85 VAL A O 1
ATOM 595 N N . ALA A 1 86 ? -1.522 -6.585 -6.852 1.00 93.19 86 ALA A N 1
ATOM 596 C CA . ALA A 1 86 ? -1.384 -6.049 -8.207 1.00 93.19 86 ALA A CA 1
ATOM 597 C C . ALA A 1 86 ? -1.599 -7.129 -9.286 1.00 93.19 86 ALA A C 1
ATOM 599 O O . ALA A 1 86 ? -2.206 -6.857 -10.315 1.00 93.19 86 ALA A O 1
ATOM 600 N N . HIS A 1 87 ? -1.154 -8.365 -9.030 1.00 92.06 87 HIS A N 1
ATOM 601 C CA . HIS A 1 87 ? -1.278 -9.481 -9.979 1.00 92.06 87 HIS A CA 1
ATOM 602 C C . HIS A 1 87 ? -2.633 -10.187 -9.964 1.00 92.06 87 HIS A C 1
ATOM 604 O O . HIS A 1 87 ? -3.041 -10.766 -10.971 1.00 92.06 87 HIS A O 1
ATOM 610 N N . HIS A 1 88 ? -3.307 -10.212 -8.816 1.00 93.00 88 HIS A N 1
ATOM 611 C CA . HIS A 1 88 ? -4.481 -11.065 -8.601 1.00 93.00 88 HIS A CA 1
ATOM 612 C C . HIS A 1 88 ? -5.741 -10.298 -8.190 1.00 93.00 88 HIS A C 1
ATOM 614 O O . HIS A 1 88 ? -6.816 -10.891 -8.112 1.00 93.00 88 HIS A O 1
ATOM 620 N N . GLY A 1 89 ? -5.623 -8.991 -7.965 1.00 90.81 89 GLY A N 1
ATOM 621 C CA . GLY A 1 89 ? -6.688 -8.142 -7.451 1.00 90.81 89 GLY A CA 1
ATOM 622 C C . GLY A 1 89 ? -6.941 -8.315 -5.944 1.00 90.81 89 GLY A C 1
ATOM 623 O O . GLY A 1 89 ? -6.355 -9.187 -5.290 1.00 90.81 89 GLY A O 1
ATOM 624 N N . PRO A 1 90 ? -7.804 -7.461 -5.365 1.00 88.31 90 PRO A N 1
ATOM 625 C CA . PRO A 1 90 ? -8.256 -7.582 -3.980 1.00 88.31 90 PRO A CA 1
ATOM 626 C C . PRO A 1 90 ? -9.218 -8.770 -3.793 1.00 88.31 90 PRO A C 1
ATOM 628 O O . PRO A 1 90 ? -9.825 -9.260 -4.747 1.00 88.31 90 PRO A O 1
ATOM 631 N N . ARG A 1 91 ? -9.383 -9.236 -2.543 1.00 81.62 91 ARG A N 1
ATOM 632 C CA . ARG A 1 91 ? -10.245 -10.389 -2.207 1.00 81.62 91 ARG A CA 1
ATOM 633 C C . ARG A 1 91 ? -11.728 -10.139 -2.468 1.00 81.62 91 ARG A C 1
ATOM 635 O O . ARG A 1 91 ? -12.431 -11.057 -2.888 1.00 81.62 91 ARG A O 1
ATOM 642 N N . LEU A 1 92 ? -12.201 -8.929 -2.192 1.00 67.44 92 LEU A N 1
ATOM 643 C CA . LEU A 1 92 ? -13.588 -8.523 -2.371 1.00 67.44 92 LEU A CA 1
ATOM 644 C C . LEU A 1 92 ? -13.609 -7.267 -3.239 1.00 67.44 92 LEU A C 1
ATOM 646 O O . LEU A 1 92 ? -12.932 -6.290 -2.942 1.00 67.44 92 LEU A O 1
ATOM 650 N N . ARG A 1 93 ? -14.406 -7.273 -4.311 1.00 59.78 93 ARG A N 1
ATOM 651 C CA . ARG A 1 93 ? -14.846 -6.019 -4.927 1.00 59.78 93 ARG A CA 1
ATOM 652 C C . ARG A 1 93 ? -15.998 -5.536 -4.065 1.00 59.78 93 ARG A C 1
ATOM 654 O O . ARG A 1 93 ? -17.091 -6.093 -4.175 1.00 59.78 93 ARG A O 1
ATOM 661 N N . SER A 1 94 ? -15.765 -4.581 -3.168 1.00 48.59 94 SER A N 1
ATOM 662 C CA . SER A 1 94 ? -16.893 -3.922 -2.516 1.00 48.59 94 SER A CA 1
ATOM 663 C C . SER A 1 94 ? -17.719 -3.271 -3.622 1.00 48.59 94 SER A C 1
ATOM 665 O O . SER A 1 94 ? -17.278 -2.329 -4.279 1.00 48.59 94 SER A O 1
ATOM 667 N N . ALA A 1 95 ? -18.893 -3.835 -3.898 1.00 45.38 95 ALA A N 1
ATOM 668 C CA . ALA A 1 95 ? -19.902 -3.193 -4.719 1.00 45.38 95 ALA A CA 1
ATOM 669 C C . ALA A 1 95 ? -20.442 -2.002 -3.918 1.00 45.38 95 ALA A C 1
ATOM 671 O O . ALA A 1 95 ? -21.514 -2.071 -3.324 1.00 45.38 95 ALA A O 1
ATOM 672 N N . ALA A 1 96 ? -19.666 -0.927 -3.830 1.00 44.34 96 ALA A N 1
ATOM 673 C CA . ALA A 1 96 ? -20.111 0.310 -3.220 1.00 44.34 96 ALA A CA 1
ATOM 674 C C . ALA A 1 96 ? -20.764 1.167 -4.312 1.00 44.34 96 ALA A C 1
ATOM 676 O O . ALA A 1 96 ? -20.077 1.867 -5.053 1.00 44.34 96 ALA A O 1
ATOM 677 N N . GLY A 1 97 ? -22.095 1.080 -4.428 1.00 39.03 97 GLY A N 1
ATOM 678 C CA . GLY A 1 97 ? -22.879 2.024 -5.231 1.00 39.03 97 GLY A CA 1
ATOM 679 C C . GLY A 1 97 ? -24.208 1.506 -5.781 1.00 39.03 97 GLY A C 1
ATOM 680 O O . GLY A 1 97 ? -24.376 1.468 -6.998 1.00 39.03 97 GLY A O 1
ATOM 681 N N . GLY A 1 98 ? -25.143 1.140 -4.901 1.00 32.72 98 GLY A N 1
ATOM 682 C CA . GLY A 1 98 ? -26.584 1.064 -5.169 1.00 32.72 98 GLY A CA 1
ATOM 683 C C . GLY A 1 98 ? -27.335 1.814 -4.080 1.00 32.72 98 GLY A C 1
ATOM 684 O O . GLY A 1 98 ? -26.865 1.736 -2.922 1.00 32.72 98 GLY A O 1
#